Protein AF-A0A7C7VDL5-F1 (afdb_monomer)

Mean predicted aligned error: 10.07 Å

Secondary structure (DSSP, 8-state):
---S--HHHHHHHHHHHHHHH-TTHHHHHHHHHHHHHHHHHHHHHHHHHHHHHHHHHHHHHHHHHTT-

Structure (mmCIF, N/CA/C/O backbone):
data_AF-A0A7C7VDL5-F1
#
_entry.id   AF-A0A7C7VDL5-F1
#
loop_
_atom_site.group_PDB
_atom_site.id
_atom_site.type_symbol
_atom_site.label_atom_id
_atom_site.label_alt_id
_atom_site.label_comp_id
_atom_site.label_asym_id
_atom_site.label_entity_id
_atom_site.label_seq_id
_atom_site.pdbx_PDB_ins_code
_atom_site.Cartn_x
_atom_site.Cartn_y
_atom_site.Cartn_z
_atom_site.occupancy
_atom_site.B_iso_or_equiv
_atom_site.auth_seq_id
_atom_site.auth_comp_id
_atom_site.auth_asym_id
_atom_site.auth_atom_id
_atom_site.pdbx_PDB_model_num
ATOM 1 N N . MET A 1 1 ? 33.505 10.408 -5.820 1.00 49.94 1 MET A N 1
ATOM 2 C CA . MET A 1 1 ? 33.097 8.987 -5.858 1.00 49.94 1 MET A CA 1
ATOM 3 C C . MET A 1 1 ? 31.774 8.911 -5.115 1.00 49.94 1 MET A C 1
ATOM 5 O O . MET A 1 1 ? 31.773 9.006 -3.897 1.00 49.94 1 MET A O 1
ATOM 9 N N . PHE A 1 2 ? 30.660 8.965 -5.846 1.00 53.59 2 PHE A N 1
ATOM 10 C CA . PHE A 1 2 ? 29.329 9.169 -5.270 1.00 53.59 2 PHE A CA 1
ATOM 11 C C . PHE A 1 2 ? 28.809 7.857 -4.681 1.00 53.59 2 PHE A C 1
ATOM 13 O O . PHE A 1 2 ? 28.610 6.889 -5.407 1.00 53.59 2 PHE A O 1
ATOM 20 N N . GLY A 1 3 ? 28.686 7.832 -3.354 1.00 63.91 3 GLY A N 1
ATOM 21 C CA . GLY A 1 3 ? 28.163 6.711 -2.588 1.00 63.91 3 GLY A CA 1
ATOM 22 C C . GLY A 1 3 ? 26.637 6.659 -2.581 1.00 63.91 3 GLY A C 1
ATOM 23 O O . GLY A 1 3 ? 25.968 7.687 -2.672 1.00 63.91 3 GLY A O 1
ATOM 24 N N . GLY A 1 4 ? 26.131 5.440 -2.403 1.00 64.44 4 GLY A N 1
ATOM 25 C CA . GLY A 1 4 ? 24.713 5.119 -2.282 1.00 64.44 4 GLY A CA 1
ATOM 26 C C . GLY A 1 4 ? 24.075 4.879 -3.640 1.00 64.44 4 GLY A C 1
ATOM 27 O O . GLY A 1 4 ? 24.285 5.672 -4.551 1.00 64.44 4 GLY A O 1
ATOM 28 N N . PHE A 1 5 ? 23.303 3.793 -3.750 1.00 64.94 5 PHE A N 1
ATOM 29 C CA . PHE A 1 5 ? 22.410 3.536 -4.877 1.00 64.94 5 PHE A CA 1
ATOM 30 C C . PHE A 1 5 ? 21.706 4.835 -5.259 1.00 64.94 5 PHE A C 1
ATOM 32 O O . PHE A 1 5 ? 20.844 5.327 -4.524 1.00 64.94 5 PHE A O 1
ATOM 39 N N . GLY A 1 6 ? 22.151 5.443 -6.352 1.00 82.75 6 GLY A N 1
ATOM 40 C CA . GLY A 1 6 ? 21.695 6.765 -6.732 1.00 82.75 6 GLY A CA 1
ATOM 41 C C . GLY A 1 6 ? 20.230 6.690 -7.135 1.00 82.75 6 GLY A C 1
ATOM 42 O O . GLY A 1 6 ? 19.752 5.652 -7.598 1.00 82.75 6 GLY A O 1
ATOM 43 N N . THR A 1 7 ? 19.516 7.814 -7.053 1.00 87.06 7 THR A N 1
ATOM 44 C CA . THR A 1 7 ? 18.143 7.925 -7.576 1.00 87.06 7 THR A CA 1
ATOM 45 C C . THR A 1 7 ? 18.026 7.364 -9.003 1.00 87.06 7 THR A C 1
ATOM 47 O O . THR A 1 7 ? 17.007 6.775 -9.352 1.00 87.06 7 THR A O 1
ATOM 50 N N . GLY A 1 8 ? 19.090 7.474 -9.812 1.00 89.81 8 GLY A N 1
ATOM 51 C CA . GLY A 1 8 ? 19.165 6.901 -11.158 1.00 89.81 8 GLY A CA 1
ATOM 52 C C . GLY A 1 8 ? 19.130 5.368 -11.216 1.00 89.81 8 GLY A C 1
ATOM 53 O O . GLY A 1 8 ? 18.420 4.821 -12.054 1.00 89.81 8 GLY A 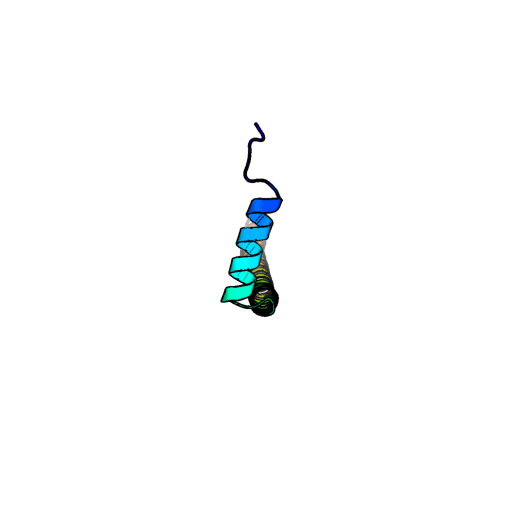O 1
ATOM 54 N N . GLU A 1 9 ? 19.835 4.660 -10.330 1.00 89.50 9 GLU A N 1
ATOM 55 C CA . GLU A 1 9 ? 19.839 3.186 -10.309 1.00 89.50 9 GLU A CA 1
ATOM 56 C C . GLU A 1 9 ? 18.486 2.641 -9.851 1.00 89.50 9 GLU A C 1
ATOM 58 O O . GLU A 1 9 ? 17.952 1.712 -10.457 1.00 89.50 9 GLU A O 1
ATOM 63 N N . ILE A 1 10 ? 17.881 3.276 -8.841 1.00 92.00 10 ILE A N 1
ATOM 64 C CA . ILE A 1 10 ? 16.533 2.932 -8.373 1.00 92.00 10 ILE A CA 1
ATOM 65 C C . ILE A 1 10 ? 15.511 3.134 -9.498 1.00 92.00 10 ILE A C 1
ATOM 67 O O . ILE A 1 10 ? 14.689 2.251 -9.740 1.00 92.00 10 ILE A O 1
ATOM 71 N N . 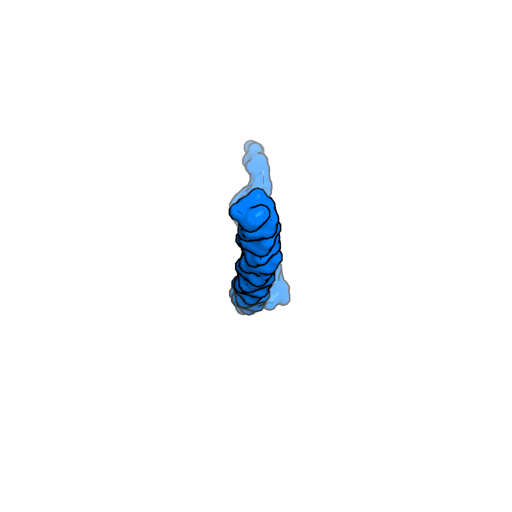LEU A 1 11 ? 15.581 4.255 -10.225 1.00 92.62 11 LEU A N 1
ATOM 72 C CA . LEU A 1 11 ? 14.710 4.512 -11.376 1.00 92.62 11 LEU A CA 1
ATOM 73 C C . LEU A 1 11 ? 14.895 3.479 -12.492 1.00 92.62 11 LEU A C 1
ATOM 75 O O . LEU A 1 11 ? 13.908 3.058 -13.091 1.00 92.62 11 LEU A O 1
ATOM 79 N N . LEU A 1 12 ? 16.129 3.045 -12.758 1.00 93.81 12 LEU A N 1
ATOM 80 C CA . LEU A 1 12 ? 16.420 2.062 -13.800 1.00 93.81 12 LEU A CA 1
ATOM 81 C C . LEU A 1 12 ? 15.881 0.672 -13.433 1.00 93.81 12 LEU A C 1
ATOM 83 O O . LEU A 1 12 ? 15.239 0.030 -14.263 1.00 93.81 12 LEU A O 1
ATOM 87 N N . ILE A 1 13 ? 16.049 0.238 -12.180 1.00 92.94 13 ILE A N 1
ATOM 88 C CA . ILE A 1 13 ? 15.442 -1.003 -11.671 1.00 92.94 13 ILE A CA 1
ATOM 89 C C . ILE A 1 13 ? 13.916 -0.920 -11.763 1.00 92.94 13 ILE A C 1
ATOM 91 O O . ILE A 1 13 ? 13.268 -1.851 -12.246 1.00 92.94 13 ILE A O 1
ATOM 95 N N . PHE A 1 14 ? 13.335 0.208 -11.347 1.00 92.75 14 PHE A N 1
ATOM 96 C CA . PHE A 1 14 ? 11.894 0.419 -11.419 1.00 92.75 14 PHE A CA 1
ATOM 97 C C . PHE A 1 14 ? 11.398 0.347 -12.867 1.00 92.75 14 PHE A C 1
ATOM 99 O O . PHE A 1 14 ? 10.410 -0.326 -13.141 1.00 92.75 14 PHE A O 1
ATOM 106 N N . LEU A 1 15 ? 12.121 0.951 -13.813 1.00 94.62 15 LEU A N 1
ATOM 107 C CA . LEU A 1 15 ? 11.796 0.895 -15.236 1.00 94.62 15 LEU A CA 1
ATOM 108 C C . LEU A 1 15 ? 11.809 -0.542 -15.775 1.00 94.62 15 LEU A C 1
ATOM 110 O O . LEU A 1 15 ? 10.879 -0.928 -16.477 1.00 94.62 15 LEU A O 1
ATOM 114 N N . VAL A 1 16 ? 12.806 -1.356 -15.412 1.00 95.25 16 VAL A N 1
ATOM 115 C CA . VAL A 1 16 ? 12.857 -2.777 -15.805 1.00 95.25 16 VAL A CA 1
ATOM 116 C C . VAL A 1 16 ? 11.653 -3.544 -15.250 1.00 95.25 16 VAL A C 1
ATOM 118 O O . VAL A 1 16 ? 10.997 -4.273 -15.991 1.00 95.25 16 VAL A O 1
ATOM 121 N N . ILE A 1 17 ? 11.300 -3.338 -13.979 1.00 94.38 17 ILE A N 1
ATOM 122 C CA . ILE A 1 17 ? 10.113 -3.952 -13.360 1.00 94.38 17 ILE A CA 1
ATOM 123 C C . ILE A 1 17 ? 8.833 -3.517 -14.092 1.00 94.38 17 ILE A C 1
ATOM 125 O O . ILE A 1 17 ? 7.981 -4.353 -14.394 1.00 94.38 17 ILE A O 1
ATOM 129 N N . LEU A 1 18 ? 8.703 -2.231 -14.430 1.00 94.25 18 LEU A N 1
ATOM 130 C CA . LEU A 1 18 ? 7.557 -1.716 -15.183 1.00 94.25 18 LEU A CA 1
ATOM 131 C C . LEU A 1 18 ? 7.484 -2.279 -16.605 1.00 94.25 18 LEU A C 1
ATOM 133 O O . LEU A 1 18 ? 6.379 -2.431 -17.114 1.00 94.25 18 LEU A O 1
ATOM 137 N N . LEU A 1 19 ? 8.608 -2.597 -17.250 1.00 94.88 19 LEU A N 1
ATOM 138 C CA . LEU A 1 19 ? 8.614 -3.241 -18.567 1.00 94.88 19 LEU A CA 1
ATOM 139 C C . LEU A 1 19 ? 8.199 -4.716 -18.487 1.00 94.88 19 LEU A C 1
ATOM 141 O O . LEU A 1 19 ? 7.442 -5.174 -19.337 1.00 94.88 19 LEU A O 1
ATOM 145 N N . LEU A 1 20 ? 8.652 -5.448 -17.463 1.00 94.62 20 LEU A N 1
ATOM 146 C CA . LEU A 1 20 ? 8.323 -6.867 -17.281 1.00 94.62 20 LEU A CA 1
ATOM 147 C C . LEU A 1 20 ? 6.868 -7.083 -16.856 1.00 94.62 20 LEU A C 1
ATOM 149 O O . LEU A 1 20 ? 6.171 -7.931 -17.408 1.00 94.62 20 LEU A O 1
ATOM 153 N N . PHE A 1 21 ? 6.410 -6.325 -15.862 1.00 92.62 21 PHE A N 1
ATOM 154 C CA . PHE A 1 21 ? 5.075 -6.493 -15.290 1.00 92.62 21 PHE A CA 1
ATOM 155 C C . PHE A 1 21 ? 4.046 -5.541 -15.908 1.00 92.62 21 PHE A C 1
ATOM 157 O O . PHE A 1 21 ? 2.852 -5.826 -15.880 1.00 92.62 21 PHE A O 1
ATOM 164 N N . GLY A 1 22 ? 4.482 -4.430 -16.499 1.00 89.94 22 GLY A N 1
ATOM 165 C CA . GLY A 1 22 ? 3.608 -3.376 -17.003 1.00 89.94 22 GLY A CA 1
ATOM 166 C C . GLY A 1 22 ? 3.256 -2.347 -15.926 1.00 89.94 22 GLY A C 1
ATOM 167 O O . GLY A 1 22 ? 2.958 -2.682 -14.778 1.00 89.94 22 GLY A O 1
ATOM 168 N N . ALA A 1 23 ? 3.180 -1.071 -16.316 1.00 89.75 23 ALA A N 1
ATOM 169 C CA . ALA A 1 23 ? 2.836 0.024 -15.401 1.00 89.75 23 ALA A CA 1
ATOM 170 C C . ALA A 1 23 ? 1.432 -0.084 -14.776 1.00 89.75 23 ALA A C 1
ATOM 172 O O . ALA A 1 23 ? 1.177 0.521 -13.739 1.00 89.75 23 ALA A O 1
ATOM 173 N N . LYS A 1 24 ? 0.533 -0.881 -15.370 1.00 90.94 24 LYS A N 1
ATOM 174 C CA . LYS A 1 24 ? -0.821 -1.127 -14.848 1.00 90.94 24 LYS A CA 1
ATOM 175 C C . LYS A 1 24 ? -0.852 -2.086 -13.652 1.00 90.94 24 LYS A C 1
ATOM 177 O O . LYS A 1 24 ? -1.760 -1.989 -12.836 1.00 90.94 24 LYS A O 1
ATOM 182 N N . ARG A 1 25 ? 0.149 -2.960 -13.483 1.00 90.25 25 ARG A N 1
ATOM 183 C CA . ARG A 1 25 ? 0.160 -3.936 -12.377 1.00 90.25 25 ARG A CA 1
ATOM 184 C C . ARG A 1 25 ? 0.403 -3.302 -11.013 1.00 90.25 25 ARG A C 1
ATOM 186 O O . ARG A 1 25 ? -0.183 -3.742 -10.032 1.00 90.25 25 ARG A O 1
ATOM 193 N N . ILE A 1 26 ? 1.211 -2.245 -10.948 1.00 91.44 26 ILE A N 1
ATOM 194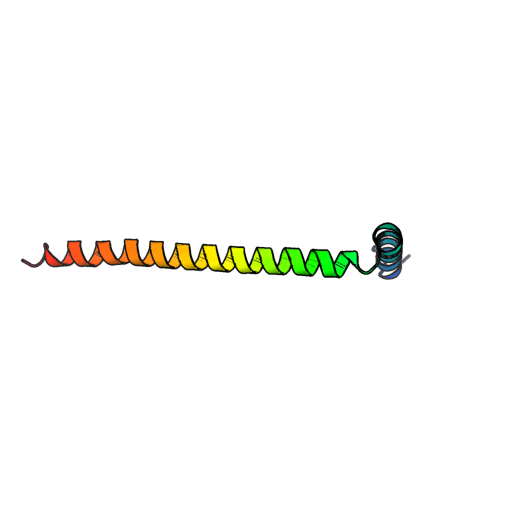 C CA . ILE A 1 26 ? 1.487 -1.502 -9.708 1.00 91.44 26 ILE A CA 1
ATOM 195 C C . ILE A 1 26 ? 0.189 -0.950 -9.070 1.00 91.44 26 ILE A C 1
ATOM 197 O O . ILE A 1 26 ? -0.073 -1.279 -7.911 1.00 91.44 26 ILE A O 1
ATOM 201 N N . PRO A 1 27 ? -0.654 -0.157 -9.773 1.00 90.19 27 PRO A N 1
ATOM 202 C CA . PRO A 1 27 ? -1.892 0.363 -9.196 1.00 90.19 27 PRO A CA 1
ATOM 203 C C . PRO A 1 27 ? -2.927 -0.735 -8.925 1.00 90.19 27 PRO A C 1
ATOM 205 O O . PRO A 1 27 ? -3.625 -0.644 -7.921 1.00 90.19 27 PRO A O 1
ATOM 208 N N . GLU A 1 28 ? -3.001 -1.786 -9.748 1.00 93.81 28 GLU A N 1
ATOM 209 C CA . GLU A 1 28 ? -3.884 -2.938 -9.498 1.00 93.81 28 GLU A CA 1
ATOM 210 C C . GLU A 1 28 ? -3.556 -3.625 -8.160 1.00 93.81 28 GLU A C 1
ATOM 212 O O . GLU A 1 28 ? -4.443 -3.836 -7.329 1.00 93.81 28 GLU A O 1
ATOM 217 N N . ILE A 1 29 ? -2.272 -3.913 -7.914 1.00 93.62 29 ILE A N 1
ATOM 218 C CA . ILE A 1 29 ? -1.804 -4.525 -6.662 1.00 93.62 29 ILE A CA 1
ATOM 219 C C . ILE A 1 29 ? -2.021 -3.568 -5.486 1.00 93.62 29 ILE A C 1
ATOM 221 O O . ILE A 1 29 ? -2.536 -3.982 -4.450 1.00 93.62 29 ILE A O 1
ATOM 225 N N . ALA A 1 30 ? -1.690 -2.283 -5.641 1.00 94.94 30 ALA A N 1
ATOM 226 C CA . ALA A 1 30 ? -1.892 -1.283 -4.593 1.00 94.94 30 ALA A CA 1
ATOM 227 C C . ALA A 1 30 ? -3.374 -1.132 -4.207 1.00 94.94 30 ALA A C 1
ATOM 229 O O . ALA A 1 30 ? -3.698 -1.032 -3.025 1.00 94.94 30 ALA A O 1
ATOM 230 N N . GLN A 1 31 ? -4.286 -1.165 -5.183 1.00 96.25 31 GLN A N 1
ATOM 231 C CA . GLN A 1 31 ? -5.727 -1.145 -4.933 1.00 96.25 31 GLN A CA 1
ATOM 232 C C . GLN A 1 31 ? -6.203 -2.411 -4.213 1.00 96.25 31 GLN A C 1
ATOM 234 O O . GLN A 1 31 ? -7.002 -2.307 -3.281 1.00 96.25 31 GLN A O 1
ATOM 239 N N . GLY A 1 32 ? -5.714 -3.590 -4.609 1.00 96.56 32 GLY A N 1
ATOM 240 C CA . GLY A 1 32 ? -6.029 -4.856 -3.942 1.00 96.56 32 GLY A CA 1
ATOM 241 C C . GLY A 1 32 ? -5.542 -4.888 -2.491 1.00 96.56 32 GLY A C 1
ATOM 242 O O . GLY A 1 32 ? -6.329 -5.126 -1.575 1.00 96.56 32 GLY A O 1
ATOM 243 N N . LEU A 1 33 ? -4.268 -4.556 -2.270 1.00 97.12 33 LEU A N 1
ATOM 244 C CA . LEU A 1 33 ? -3.669 -4.470 -0.937 1.00 97.12 33 LEU A CA 1
ATOM 245 C C . LEU A 1 33 ? -4.357 -3.409 -0.073 1.00 97.12 33 LEU A C 1
ATOM 247 O O . LEU A 1 33 ? -4.646 -3.662 1.093 1.00 97.12 33 LEU A O 1
ATOM 251 N N . GLY A 1 34 ? -4.672 -2.240 -0.636 1.00 96.38 34 GLY A N 1
ATOM 252 C CA . GLY A 1 34 ? -5.351 -1.162 0.081 1.00 96.38 34 GLY A CA 1
ATOM 253 C C . GLY A 1 34 ? -6.747 -1.560 0.564 1.00 96.38 34 GLY A C 1
ATOM 254 O O . GLY A 1 34 ? -7.107 -1.271 1.706 1.00 96.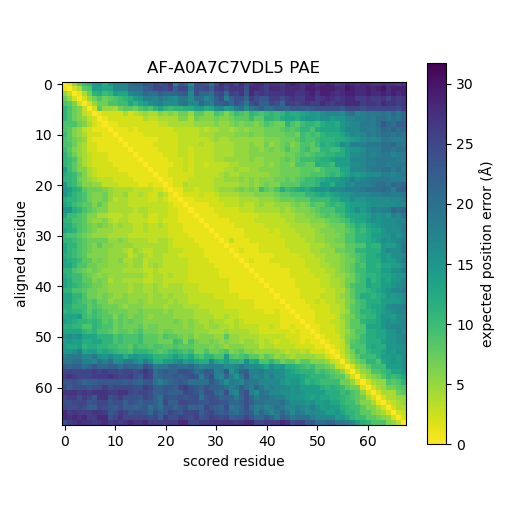38 34 GLY A O 1
ATOM 255 N N . LYS A 1 35 ? -7.517 -2.270 -0.270 1.00 97.25 35 LYS A N 1
ATOM 256 C CA . LYS A 1 35 ? -8.817 -2.830 0.127 1.00 97.25 35 LYS A CA 1
ATOM 257 C C . LYS A 1 35 ? -8.659 -3.873 1.234 1.00 97.25 35 LYS A C 1
ATOM 259 O O . LYS A 1 35 ? -9.310 -3.737 2.265 1.00 97.25 35 LYS A O 1
ATOM 264 N N . GLY A 1 36 ? -7.735 -4.823 1.071 1.00 97.56 36 GLY A N 1
ATOM 265 C CA . GLY A 1 36 ? -7.478 -5.862 2.072 1.00 97.56 36 GLY A CA 1
ATOM 266 C C . GLY A 1 36 ? -7.052 -5.295 3.430 1.00 97.56 36 GLY A C 1
ATOM 267 O O . GLY A 1 36 ? -7.607 -5.671 4.458 1.00 97.56 36 GLY A O 1
ATOM 268 N N . ILE A 1 37 ? -6.134 -4.322 3.453 1.00 97.62 37 ILE A N 1
ATOM 269 C CA . ILE A 1 37 ? -5.703 -3.654 4.694 1.00 97.62 37 ILE A CA 1
ATOM 270 C C . ILE A 1 37 ? -6.867 -2.900 5.350 1.00 97.62 37 ILE A C 1
ATOM 272 O O . ILE A 1 37 ? -6.987 -2.902 6.576 1.00 97.62 37 ILE A O 1
ATOM 276 N N . ARG A 1 38 ? -7.726 -2.243 4.561 1.00 97.06 38 ARG A N 1
ATOM 277 C CA . ARG A 1 38 ? -8.894 -1.519 5.081 1.00 97.06 38 ARG A CA 1
ATOM 278 C C . ARG A 1 38 ? -9.907 -2.467 5.721 1.00 97.06 38 ARG A C 1
ATOM 280 O O . ARG A 1 38 ? -10.386 -2.174 6.813 1.00 97.06 38 ARG A O 1
ATOM 287 N N . GLU A 1 39 ? -10.226 -3.570 5.054 1.00 97.56 39 GLU A N 1
ATOM 288 C CA . GLU A 1 39 ? -11.140 -4.593 5.573 1.00 97.56 39 GLU A CA 1
ATOM 289 C C . GLU A 1 39 ? -10.570 -5.262 6.823 1.00 97.56 39 GLU A C 1
ATOM 291 O O . GLU A 1 39 ? -11.267 -5.357 7.830 1.00 97.56 39 GLU A O 1
ATOM 296 N N . PHE A 1 40 ? -9.280 -5.608 6.807 1.00 97.19 40 PHE A N 1
ATOM 297 C CA . PHE A 1 40 ? -8.584 -6.163 7.964 1.00 97.19 40 PHE A CA 1
ATOM 298 C C . PHE A 1 40 ? -8.652 -5.224 9.173 1.00 97.19 40 PHE A C 1
ATOM 300 O O . PHE A 1 40 ? -9.072 -5.634 10.251 1.00 97.19 40 PHE A O 1
ATOM 307 N N . ARG A 1 41 ? -8.318 -3.937 8.991 1.00 96.56 41 ARG A N 1
ATOM 308 C CA . ARG A 1 41 ? -8.405 -2.933 10.066 1.00 96.56 41 ARG A CA 1
ATOM 309 C C . ARG A 1 41 ? -9.819 -2.788 10.615 1.00 96.56 41 ARG A C 1
ATOM 311 O O . ARG A 1 41 ? -9.968 -2.607 11.819 1.00 96.56 41 ARG A O 1
ATOM 318 N N . LYS A 1 42 ? -10.836 -2.842 9.750 1.00 96.88 42 LYS A N 1
ATOM 319 C CA . LYS A 1 42 ? -12.237 -2.773 10.171 1.00 96.88 42 LYS A CA 1
ATOM 320 C C . LYS A 1 42 ? -12.600 -3.978 11.040 1.00 96.88 42 LYS A C 1
ATOM 322 O O . LYS A 1 42 ? -13.027 -3.780 12.166 1.00 96.88 42 LYS A O 1
ATOM 327 N N . ALA A 1 43 ? -12.320 -5.191 10.566 1.00 96.31 43 ALA A N 1
ATOM 328 C CA . ALA A 1 43 ? -12.585 -6.414 11.318 1.00 96.31 43 ALA A CA 1
ATOM 329 C C . ALA A 1 43 ? -11.865 -6.419 12.676 1.00 96.31 43 ALA A C 1
ATOM 331 O O . ALA A 1 43 ? -12.464 -6.739 13.692 1.00 96.31 43 ALA A O 1
ATOM 332 N N . THR A 1 44 ? -10.594 -6.007 12.724 1.00 96.56 44 THR A N 1
ATOM 333 C CA . THR A 1 44 ? -9.852 -5.904 13.992 1.00 96.56 44 THR A CA 1
ATOM 334 C C . THR A 1 44 ? -10.461 -4.878 14.950 1.00 96.56 44 THR A C 1
ATOM 336 O O . THR A 1 44 ? -10.460 -5.111 16.155 1.00 96.56 44 THR A O 1
ATOM 339 N N . ARG A 1 45 ? -10.968 -3.745 14.445 1.00 95.88 45 ARG A N 1
ATOM 340 C CA . ARG A 1 45 ? -11.637 -2.735 15.276 1.00 95.88 45 ARG A CA 1
ATOM 341 C C . ARG A 1 45 ? -12.946 -3.266 15.850 1.00 95.88 45 ARG A C 1
ATOM 343 O O . ARG A 1 45 ? -13.143 -3.131 17.049 1.00 95.88 45 ARG A O 1
ATOM 350 N N . ASP A 1 46 ? -13.776 -3.879 15.015 1.00 95.00 46 ASP A N 1
ATOM 351 C CA . ASP A 1 46 ? -15.070 -4.426 15.427 1.00 95.00 46 ASP A CA 1
ATOM 352 C C . ASP A 1 46 ? -14.862 -5.515 16.507 1.00 95.00 46 ASP A C 1
ATOM 354 O O . ASP A 1 46 ? -15.466 -5.461 17.572 1.00 95.00 46 ASP A O 1
ATOM 358 N N . LEU A 1 47 ? -13.882 -6.410 16.314 1.00 94.00 47 LEU A N 1
ATOM 359 C CA . LEU A 1 47 ? -13.491 -7.410 17.320 1.00 94.00 47 LEU A CA 1
ATOM 360 C C . LEU A 1 47 ? -12.982 -6.787 18.627 1.00 94.00 47 LEU A C 1
ATOM 362 O O . LEU A 1 47 ? -13.240 -7.314 19.705 1.00 94.00 47 LEU A O 1
ATOM 366 N N . LYS A 1 48 ? -12.217 -5.692 18.547 1.00 93.50 48 LYS A N 1
ATOM 367 C CA . LYS A 1 48 ? -11.723 -4.997 19.740 1.00 93.50 48 LYS A CA 1
ATOM 368 C C . LYS A 1 48 ? -12.878 -4.383 20.533 1.00 93.50 48 LYS A C 1
ATOM 370 O O . LYS A 1 48 ? -12.869 -4.486 21.751 1.00 93.50 48 LYS A O 1
ATOM 375 N N . GLU A 1 49 ? -13.847 -3.774 19.852 1.00 92.94 49 GLU A N 1
ATOM 376 C CA . GLU A 1 49 ? -15.040 -3.190 20.480 1.00 92.94 49 GLU A CA 1
ATOM 377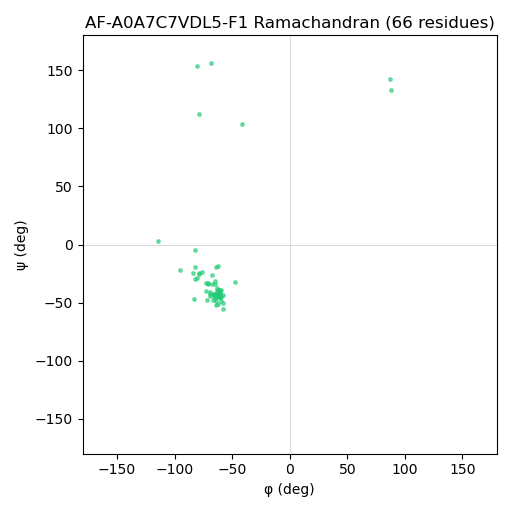 C C . GLU A 1 49 ? -15.888 -4.274 21.168 1.00 92.94 49 GLU A C 1
ATOM 379 O O . GLU A 1 49 ? -16.230 -4.112 22.334 1.00 92.94 49 GLU A O 1
ATOM 384 N N . GLU A 1 50 ? -16.105 -5.427 20.525 1.00 89.62 50 GLU A N 1
ATOM 385 C CA . GLU A 1 50 ? -16.804 -6.569 21.143 1.00 89.62 50 GLU A CA 1
ATOM 386 C C . GLU A 1 50 ? -16.085 -7.115 22.390 1.00 89.62 50 GLU A C 1
ATOM 388 O O . GLU A 1 50 ? -16.723 -7.476 23.381 1.00 89.62 50 GLU A O 1
ATOM 393 N N . ILE A 1 51 ? -14.749 -7.188 22.359 1.00 89.81 51 ILE A N 1
ATOM 394 C CA . ILE A 1 51 ? -13.953 -7.638 23.509 1.00 89.81 51 ILE A CA 1
ATOM 395 C C . ILE A 1 51 ? -14.015 -6.611 24.642 1.00 89.81 51 ILE A C 1
ATOM 397 O O . ILE A 1 51 ? -14.193 -7.008 25.793 1.00 89.81 51 ILE A O 1
ATOM 401 N N . ASP A 1 52 ? -13.879 -5.320 24.335 1.00 87.31 52 ASP A N 1
ATOM 402 C CA . ASP A 1 52 ? -13.9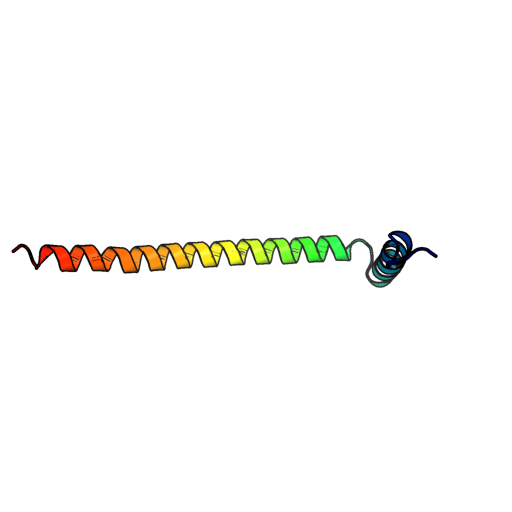43 -4.248 25.331 1.00 87.31 52 ASP A CA 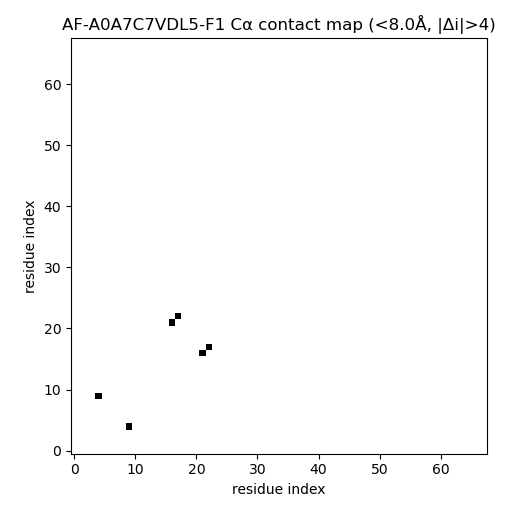1
ATOM 403 C C . ASP A 1 52 ? -15.333 -4.227 26.012 1.00 87.31 52 ASP A C 1
ATOM 405 O O . ASP A 1 52 ? -15.405 -4.202 27.241 1.00 87.31 52 ASP A O 1
ATOM 409 N N . GLU A 1 53 ? -16.429 -4.379 25.254 1.00 86.19 53 GLU A N 1
ATOM 410 C CA . GLU A 1 53 ? -17.796 -4.501 25.795 1.00 86.19 53 GLU A CA 1
ATOM 411 C C . GLU A 1 53 ? -17.982 -5.757 26.668 1.00 86.19 53 GLU A C 1
ATOM 413 O O . GLU A 1 53 ? -18.586 -5.702 27.745 1.00 86.19 53 GLU A O 1
ATOM 418 N N . ALA A 1 54 ? -17.435 -6.902 26.245 1.00 81.88 54 ALA A N 1
ATOM 419 C CA . ALA A 1 54 ? -17.499 -8.147 27.011 1.00 81.88 54 ALA A CA 1
ATOM 420 C C . ALA A 1 54 ? -16.67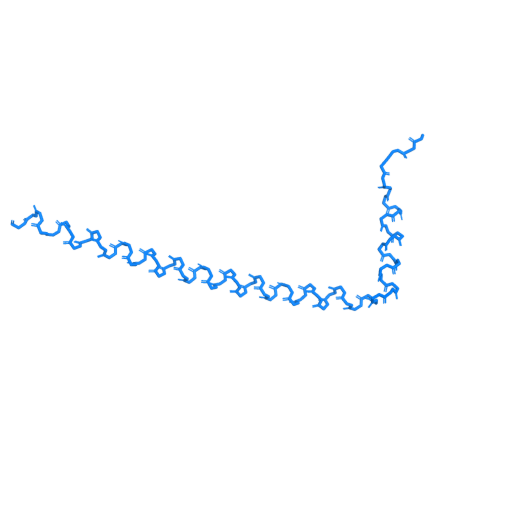6 -8.102 28.315 1.00 81.88 54 ALA A C 1
ATOM 422 O O . ALA A 1 54 ? -16.975 -8.838 29.263 1.00 81.88 54 ALA A O 1
ATOM 423 N N . VAL A 1 55 ? -15.634 -7.267 28.365 1.00 78.44 55 VAL A N 1
ATOM 424 C CA . VAL A 1 55 ? -14.790 -7.056 29.549 1.00 78.44 55 VAL A CA 1
ATOM 425 C C . VAL A 1 55 ? -15.428 -6.040 30.501 1.00 78.44 55 VAL A C 1
ATOM 427 O O . VAL A 1 55 ? -15.556 -6.348 31.685 1.00 78.44 55 VAL A O 1
ATOM 430 N N . GLU A 1 56 ? -15.920 -4.896 30.013 1.00 72.31 56 GLU A N 1
ATOM 431 C CA . GLU A 1 56 ? -16.599 -3.891 30.853 1.00 72.31 56 GLU A CA 1
ATOM 432 C C . GLU A 1 56 ? -17.912 -4.417 31.463 1.00 72.31 56 GLU A C 1
ATOM 434 O O . GLU A 1 56 ? -18.223 -4.123 32.621 1.00 72.31 56 GLU A O 1
ATOM 439 N N . GLY A 1 57 ? -18.648 -5.284 30.757 1.00 59.31 57 GLY A N 1
ATOM 440 C CA . GLY A 1 57 ? -19.862 -5.921 31.283 1.00 59.31 57 GLY A CA 1
ATOM 441 C C . GLY A 1 57 ? -19.634 -6.849 32.490 1.00 59.31 57 GLY A C 1
ATOM 442 O O . GLY A 1 57 ? -20.572 -7.129 33.240 1.00 59.31 57 GLY A O 1
ATOM 443 N N . LYS A 1 58 ? -18.398 -7.314 32.724 1.00 56.81 58 LYS A N 1
ATOM 444 C CA . LYS A 1 58 ? -18.052 -8.151 33.889 1.00 56.81 58 LYS A CA 1
ATOM 445 C C . LYS A 1 58 ? -17.754 -7.348 35.157 1.00 56.81 58 LYS A C 1
ATOM 447 O O . LYS A 1 58 ? -17.963 -7.877 36.251 1.00 56.81 58 LYS A O 1
ATOM 452 N N . ASP A 1 59 ? -17.336 -6.091 35.040 1.00 56.22 59 ASP A N 1
ATOM 453 C CA . ASP A 1 59 ? -16.965 -5.270 36.200 1.00 56.22 59 ASP A CA 1
ATOM 454 C C . ASP A 1 59 ? -18.182 -4.655 36.920 1.00 56.22 59 ASP A C 1
ATOM 456 O O . ASP A 1 59 ? -18.164 -4.495 38.146 1.00 56.22 59 ASP A O 1
ATOM 460 N N . GLU A 1 60 ? -19.290 -4.387 36.219 1.00 57.75 60 GLU A N 1
ATOM 461 C CA . GLU A 1 60 ? -20.512 -3.873 36.862 1.00 57.75 60 GLU A CA 1
ATOM 462 C C . GLU A 1 60 ? -21.257 -4.927 37.702 1.00 57.75 60 GLU A C 1
ATOM 464 O O . GLU A 1 60 ? -21.818 -4.591 38.751 1.00 57.75 60 GLU A O 1
ATOM 469 N N . SER A 1 61 ? -21.234 -6.205 37.303 1.00 56.75 61 SER A N 1
ATOM 470 C CA . SER A 1 61 ? -21.936 -7.271 38.036 1.00 56.75 61 SER A CA 1
ATOM 471 C C .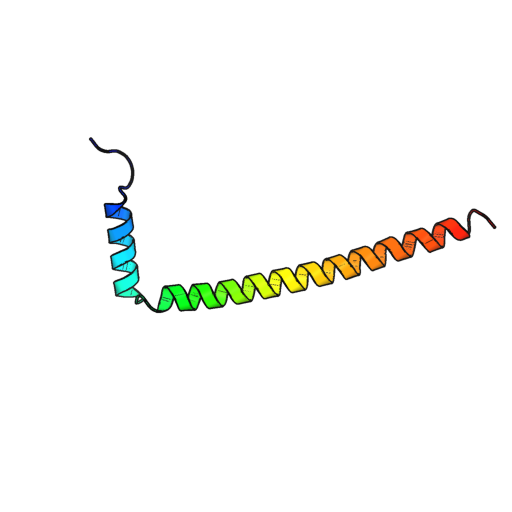 SER A 1 61 ? -21.266 -7.604 39.376 1.00 56.75 61 SER A C 1
ATOM 473 O O . SER A 1 61 ? -21.958 -7.892 40.348 1.00 56.75 61 SER A O 1
ATOM 475 N N . SER A 1 62 ? -19.937 -7.494 39.471 1.00 58.06 62 SER A N 1
ATOM 476 C CA . SER A 1 62 ? -19.177 -7.835 40.687 1.00 58.06 62 SER A CA 1
ATOM 477 C C . SER A 1 62 ? -19.233 -6.735 41.766 1.00 58.06 62 SER A C 1
ATOM 479 O O . SER A 1 62 ? -19.134 -6.995 42.965 1.00 58.06 62 SER A O 1
ATOM 481 N N . LYS A 1 63 ? -19.454 -5.472 41.370 1.00 56.53 63 LYS A N 1
ATOM 482 C CA . LYS A 1 63 ? -19.499 -4.323 42.298 1.00 56.53 63 LYS A CA 1
ATOM 483 C C . LYS A 1 63 ? -20.852 -4.148 43.003 1.00 56.53 63 LYS A C 1
ATOM 485 O O . LYS A 1 63 ? -20.917 -3.466 44.028 1.00 56.53 63 LYS A O 1
ATOM 490 N N . LYS A 1 64 ? -21.925 -4.742 42.467 1.00 56.16 64 LYS A N 1
ATOM 491 C CA . LYS A 1 64 ? -23.286 -4.671 43.031 1.00 56.16 64 LYS A CA 1
ATOM 492 C C . LYS A 1 64 ? -23.519 -5.683 44.156 1.00 56.16 64 LYS A C 1
ATOM 494 O O . LYS A 1 64 ? -24.256 -5.369 45.083 1.00 56.16 64 LYS A O 1
ATOM 499 N N . GLU A 1 65 ? -22.848 -6.833 44.122 1.00 57.88 65 GLU A N 1
ATOM 500 C CA . GLU A 1 65 ? -22.978 -7.879 45.152 1.00 57.88 65 GLU A CA 1
ATOM 501 C C . GLU A 1 65 ? -22.184 -7.577 46.434 1.00 57.88 65 GLU A C 1
ATOM 503 O O . GLU A 1 65 ? -22.566 -8.014 47.511 1.00 57.88 65 GLU A O 1
ATOM 508 N N . LEU A 1 66 ? -21.123 -6.765 46.360 1.00 61.56 66 LEU A N 1
ATOM 509 C CA . LEU A 1 66 ? -20.312 -6.378 47.528 1.00 61.56 66 LEU A CA 1
ATOM 510 C C . LEU A 1 66 ? -20.904 -5.219 48.355 1.00 61.56 66 LEU A C 1
ATOM 512 O O . LEU A 1 66 ? -20.333 -4.843 49.378 1.00 61.56 66 LEU A O 1
ATOM 516 N N . LYS A 1 67 ? -22.009 -4.611 47.904 1.00 58.16 67 LYS A N 1
ATOM 517 C CA . LYS A 1 67 ? -22.691 -3.497 48.593 1.00 58.16 67 LYS A CA 1
ATOM 518 C C . LYS A 1 67 ? -24.100 -3.842 49.101 1.00 58.16 67 LYS A C 1
ATOM 520 O O . LYS A 1 67 ? -24.764 -2.936 49.606 1.00 58.16 67 LYS A O 1
ATOM 525 N N . GLY A 1 68 ? -24.547 -5.089 48.932 1.00 49.16 68 GLY A N 1
ATOM 526 C CA . GLY A 1 68 ? -25.832 -5.598 49.426 1.00 49.16 68 GLY A CA 1
ATOM 527 C C . GLY A 1 68 ? -25.732 -6.168 50.830 1.00 49.16 68 GLY A C 1
ATOM 528 O O . GLY A 1 68 ? -24.724 -6.853 51.102 1.00 49.16 68 GLY A O 1
#

Solvent-accessible surface area (backbone atoms only — not comparable to full-atom values): 4004 Å² total; per-residue (Å²): 134,88,78,68,89,43,76,65,54,56,50,49,54,50,49,52,51,33,66,75,66,34,74,66,48,57,59,54,51,50,52,52,52,51,51,52,53,51,53,51,52,48,54,54,49,55,53,48,51,54,49,51,53,62,52,57,62,55,58,61,63,60,61,56,65,79,75,107

Foldseek 3Di:
DDDDCDPVNVVVVVVVVCVVVNPVVVVVVVVVVVVVVVVVVVVVVVVVVVVVVVVVVVVVVVVVVVVD

pLDDT: mean 83.73, std 15.79, range [49.16, 97.62]

Radius of gyration: 25.8 Å; Cα contacts (8 Å, |Δi|>4): 3; chains: 1; bounding box: 59×17×68 Å

Sequence (68 aa):
MFGGFGTGEILLIFLVILLLFGAKRIPEIAQGLGKGIREFRKATRDLKEEIDEAVEGKDESSKKELKG